Protein AF-A0A7V2QV01-F1 (afdb_monomer_lite)

Foldseek 3Di:
DDWDDDDPDIDDDFFDDDDPPDDPVVRVVVRVVVVVVVVVVVVVVVD

Structure (mmCIF, N/CA/C/O backbone):
data_AF-A0A7V2QV01-F1
#
_entry.id   AF-A0A7V2QV01-F1
#
loop_
_atom_site.group_PDB
_atom_site.id
_atom_site.type_symbol
_atom_site.label_atom_id
_atom_site.label_alt_id
_atom_site.label_comp_id
_atom_site.label_asym_id
_atom_site.label_entity_id
_atom_site.label_seq_id
_atom_site.pdbx_PDB_ins_code
_atom_site.Cartn_x
_atom_site.Cartn_y
_atom_site.Cartn_z
_atom_site.occupancy
_atom_site.B_iso_or_equiv
_atom_site.auth_seq_id
_atom_site.auth_comp_id
_atom_site.auth_asym_id
_atom_site.auth_atom_id
_atom_site.pdbx_PDB_model_num
ATOM 1 N N . ARG A 1 1 ? 1.518 -7.571 4.980 1.00 85.81 1 ARG A N 1
ATOM 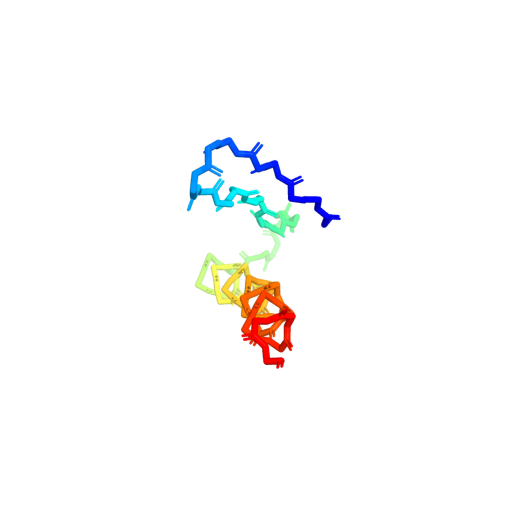2 C CA . ARG A 1 1 ? 0.134 -7.157 5.311 1.00 85.81 1 ARG A CA 1
ATOM 3 C C . ARG A 1 1 ? -0.068 -7.399 6.796 1.00 85.81 1 ARG A C 1
ATOM 5 O O . ARG A 1 1 ? -0.250 -8.541 7.185 1.00 85.81 1 ARG A O 1
ATOM 12 N N . THR A 1 2 ? 0.039 -6.349 7.600 1.00 91.81 2 THR A N 1
ATOM 13 C CA . THR A 1 2 ? -0.078 -6.413 9.062 1.00 91.81 2 THR A CA 1
ATOM 14 C C . THR A 1 2 ? -0.749 -5.127 9.514 1.00 91.81 2 THR A C 1
ATOM 16 O O . THR A 1 2 ? -0.401 -4.062 9.000 1.00 91.81 2 THR A O 1
ATOM 19 N N . PHE A 1 3 ? -1.692 -5.222 10.449 1.00 94.00 3 PHE A N 1
ATOM 20 C CA . PHE A 1 3 ? -2.302 -4.058 11.082 1.00 94.00 3 PHE A CA 1
ATOM 21 C C . PHE A 1 3 ? -1.690 -3.842 12.462 1.00 94.00 3 PHE A C 1
ATOM 23 O O . PHE A 1 3 ? -1.574 -4.779 13.250 1.00 94.00 3 PHE A O 1
ATOM 30 N N . LEU A 1 4 ? -1.327 -2.600 12.761 1.00 95.19 4 LEU A N 1
ATOM 31 C CA . LEU A 1 4 ? -1.018 -2.141 14.107 1.00 95.19 4 LEU A CA 1
ATOM 32 C C . LEU A 1 4 ? -2.213 -1.333 14.605 1.00 95.19 4 LEU A C 1
ATOM 34 O O . LEU A 1 4 ? -2.545 -0.300 14.030 1.00 95.19 4 LEU A O 1
ATOM 38 N N . VAL A 1 5 ? -2.864 -1.797 15.668 1.00 94.75 5 VAL A N 1
ATOM 39 C CA . VAL A 1 5 ? -4.022 -1.116 16.259 1.00 94.75 5 VAL A CA 1
ATOM 40 C C . VAL A 1 5 ? -3.576 -0.398 17.526 1.00 94.75 5 VAL A C 1
ATOM 42 O O . VAL A 1 5 ? -3.000 -1.009 18.426 1.00 94.75 5 VAL A O 1
ATOM 45 N N . LYS A 1 6 ? -3.820 0.912 17.598 1.00 96.44 6 LYS A N 1
ATOM 46 C CA . LYS A 1 6 ? -3.499 1.742 18.764 1.00 96.44 6 LYS A CA 1
ATOM 47 C C . LYS A 1 6 ? -4.691 2.630 19.102 1.00 96.44 6 LYS A C 1
ATOM 49 O O . LYS A 1 6 ? -4.990 3.587 18.388 1.00 96.44 6 LYS A O 1
ATOM 54 N N . GLY A 1 7 ? -5.356 2.321 20.214 1.00 94.38 7 GLY A N 1
ATOM 55 C CA . GLY A 1 7 ? -6.607 2.976 20.595 1.00 94.38 7 GLY A CA 1
ATOM 56 C C . GLY A 1 7 ? -7.698 2.700 19.559 1.00 94.38 7 GLY A C 1
ATOM 57 O O . GLY A 1 7 ? -7.932 1.550 19.208 1.00 94.38 7 GLY A O 1
ATOM 58 N N . SER A 1 8 ? -8.324 3.757 19.041 1.00 92.56 8 SER A N 1
ATOM 59 C CA . SER A 1 8 ? -9.361 3.688 18.001 1.00 92.56 8 SER A CA 1
ATOM 60 C C . SER A 1 8 ? -8.824 3.806 16.567 1.00 92.56 8 SER A C 1
ATOM 62 O O . SER A 1 8 ? -9.594 4.054 15.642 1.00 92.56 8 SER A O 1
ATOM 64 N N . LYS A 1 9 ? -7.505 3.680 16.364 1.00 93.06 9 LYS A N 1
ATOM 65 C CA . LYS A 1 9 ? -6.869 3.810 15.045 1.00 93.06 9 LYS A CA 1
ATOM 66 C C . LYS A 1 9 ? -6.152 2.528 14.640 1.00 93.06 9 LYS A C 1
ATOM 68 O O . LYS A 1 9 ? -5.375 1.974 15.419 1.00 93.06 9 LYS A O 1
ATOM 73 N N . SER A 1 10 ? -6.363 2.129 13.391 1.00 93.81 10 SER A N 1
ATOM 74 C CA . SER A 1 10 ? -5.642 1.043 12.727 1.00 93.81 10 SER A CA 1
ATOM 75 C C . SER A 1 10 ? -4.650 1.624 11.727 1.00 93.81 10 SER A C 1
ATOM 77 O O . SER A 1 10 ? -5.010 2.440 10.883 1.00 93.81 10 SER A O 1
ATOM 79 N N . TYR A 1 11 ? -3.401 1.189 11.822 1.00 94.88 11 TYR A N 1
ATOM 80 C CA . TYR A 1 11 ? -2.301 1.574 10.948 1.00 94.88 11 TYR A CA 1
ATOM 81 C C . TYR A 1 11 ? -1.853 0.356 10.151 1.00 94.88 11 TYR A C 1
ATOM 83 O O . TYR A 1 11 ? -1.806 -0.755 10.678 1.00 94.88 11 TYR A O 1
ATOM 91 N N . PHE A 1 12 ? -1.492 0.557 8.893 1.00 95.25 12 PHE A N 1
ATOM 92 C CA . PHE A 1 12 ? -0.931 -0.488 8.049 1.00 95.25 12 PHE A CA 1
ATOM 93 C C . PHE A 1 12 ? 0.027 0.132 7.037 1.00 95.25 12 PHE A C 1
ATOM 95 O O . PHE A 1 12 ? -0.057 1.319 6.727 1.0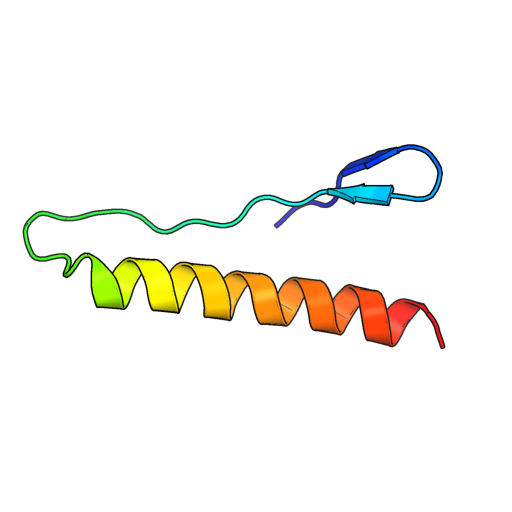0 95.25 12 PHE A O 1
ATOM 102 N N . GLN A 1 13 ? 0.946 -0.686 6.538 1.00 95.44 13 GLN A N 1
ATOM 103 C CA . GLN A 1 13 ? 1.910 -0.290 5.522 1.00 95.44 13 GLN A CA 1
ATOM 104 C C . GLN A 1 13 ? 1.607 -1.001 4.207 1.00 95.44 13 GLN A C 1
ATOM 106 O O . GLN A 1 13 ? 1.258 -2.187 4.190 1.00 95.44 13 GLN A O 1
ATOM 111 N N . VAL A 1 14 ? 1.805 -0.271 3.115 1.00 95.69 14 VAL A N 1
ATOM 112 C CA . VAL A 1 14 ? 1.790 -0.771 1.742 1.00 95.69 14 VAL A CA 1
ATOM 113 C C . VAL A 1 14 ? 3.013 -0.268 0.985 1.00 95.69 14 VAL A C 1
ATOM 115 O O . VAL A 1 14 ? 3.640 0.709 1.392 1.00 95.69 14 VAL A O 1
ATOM 118 N N . GLY A 1 15 ? 3.353 -0.965 -0.093 1.00 94.81 15 GLY A N 1
ATOM 119 C CA . GLY A 1 15 ? 4.438 -0.604 -0.993 1.00 94.81 15 GLY A CA 1
ATOM 120 C C . GLY A 1 15 ? 4.642 -1.649 -2.090 1.00 94.81 15 GLY A C 1
ATOM 121 O O . GLY A 1 15 ? 3.988 -2.705 -2.106 1.00 94.81 15 GLY A O 1
ATOM 122 N N . GLY A 1 16 ? 5.579 -1.343 -2.978 1.00 92.44 16 GLY A N 1
ATOM 123 C CA . GLY A 1 16 ? 6.043 -2.180 -4.082 1.00 92.44 16 GLY A CA 1
ATOM 124 C C . GLY A 1 16 ? 7.568 -2.254 -4.110 1.00 92.44 16 GLY A C 1
ATOM 125 O O . GLY A 1 16 ? 8.249 -1.536 -3.373 1.00 92.44 16 GLY A O 1
ATOM 126 N N . ALA A 1 17 ? 8.097 -3.173 -4.912 1.00 93.69 17 ALA A N 1
ATOM 127 C CA . ALA A 1 17 ? 9.529 -3.284 -5.144 1.00 93.69 17 ALA A CA 1
ATOM 128 C C . ALA A 1 17 ? 9.856 -2.558 -6.447 1.00 93.69 17 ALA A C 1
ATOM 130 O O . ALA A 1 17 ? 9.321 -2.915 -7.486 1.00 93.69 17 ALA A O 1
ATOM 131 N N . ILE A 1 18 ? 10.752 -1.578 -6.383 1.00 96.62 18 ILE A N 1
ATOM 132 C CA . ILE A 1 18 ? 11.178 -0.824 -7.562 1.00 96.62 18 ILE A CA 1
ATOM 133 C C . ILE A 1 18 ? 12.303 -1.584 -8.261 1.00 96.62 18 ILE A C 1
ATOM 135 O O . ILE A 1 18 ? 13.309 -1.930 -7.633 1.00 96.62 18 ILE A O 1
ATOM 139 N N . VAL A 1 19 ? 12.140 -1.815 -9.560 1.00 96.38 19 VAL A N 1
ATOM 140 C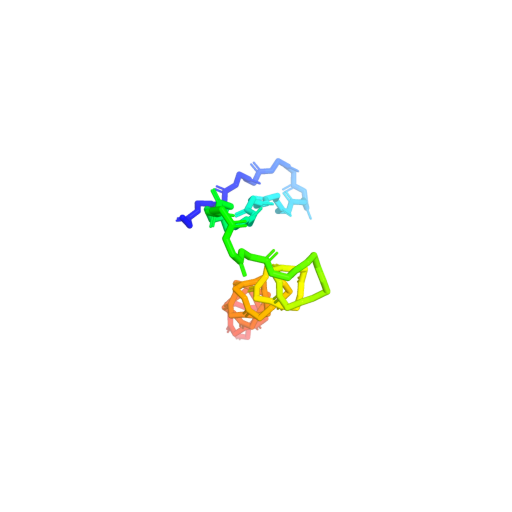 CA . VAL A 1 19 ? 13.159 -2.384 -10.447 1.00 96.38 19 VAL A CA 1
ATOM 141 C C . VAL A 1 19 ? 13.605 -1.351 -11.482 1.00 96.38 19 VAL A C 1
ATOM 143 O O . VAL A 1 19 ? 13.118 -0.224 -11.508 1.00 96.38 19 VAL A O 1
ATOM 146 N N . TYR A 1 20 ? 14.599 -1.703 -12.300 1.00 97.00 20 TYR A N 1
ATOM 147 C CA . TYR A 1 20 ? 15.237 -0.768 -13.234 1.00 97.00 20 TYR A CA 1
ATOM 148 C C . TYR A 1 20 ? 14.253 -0.127 -14.229 1.00 97.00 20 TYR A C 1
ATOM 150 O O . TYR A 1 20 ? 14.412 1.035 -14.592 1.00 97.00 20 TYR A O 1
ATOM 158 N N . ASP A 1 21 ? 13.251 -0.886 -14.653 1.00 96.81 21 ASP A N 1
ATOM 159 C CA . ASP A 1 21 ? 12.233 -0.529 -15.638 1.00 96.81 21 ASP A CA 1
ATOM 160 C C . ASP A 1 21 ? 10.877 -0.160 -15.012 1.00 96.81 21 ASP A C 1
ATOM 162 O O . ASP A 1 21 ? 9.900 0.017 -15.739 1.00 96.81 21 ASP A O 1
ATOM 166 N N . SER A 1 22 ? 10.808 -0.021 -13.683 1.00 96.62 22 SER A N 1
ATOM 167 C CA . SER A 1 22 ? 9.585 0.409 -13.001 1.00 96.62 22 SER A CA 1
ATOM 168 C C . SER A 1 22 ? 9.178 1.822 -13.423 1.00 96.62 22 SER A C 1
ATOM 170 O O . SER A 1 22 ? 9.995 2.746 -13.461 1.00 96.62 22 SER A O 1
ATOM 172 N N . ASP A 1 23 ? 7.880 2.003 -13.653 1.00 97.88 23 ASP A N 1
ATOM 173 C CA . ASP A 1 23 ? 7.267 3.310 -13.868 1.00 97.88 23 ASP A CA 1
ATOM 174 C C . ASP A 1 23 ? 6.751 3.884 -12.532 1.00 97.88 23 ASP A C 1
ATOM 176 O O . ASP A 1 23 ? 5.972 3.215 -11.847 1.00 97.88 23 ASP A O 1
ATOM 180 N N . PRO A 1 24 ? 7.149 5.109 -12.133 1.00 96.44 24 PRO A N 1
ATOM 181 C CA . PRO A 1 24 ? 6.749 5.680 -10.847 1.00 96.44 24 PRO A CA 1
ATOM 182 C C . PRO A 1 24 ? 5.234 5.760 -10.623 1.00 96.44 24 PRO A C 1
ATOM 184 O O . PRO A 1 24 ? 4.781 5.563 -9.494 1.00 96.44 24 PRO A O 1
ATOM 187 N N . GLU A 1 25 ? 4.455 6.045 -11.669 1.00 97.69 25 GLU A N 1
ATOM 188 C CA . GLU A 1 25 ? 2.999 6.173 -11.562 1.00 97.69 25 GLU A CA 1
ATOM 189 C C . GLU A 1 25 ? 2.346 4.795 -11.408 1.00 97.69 25 GLU A C 1
ATOM 191 O O . GLU A 1 25 ? 1.491 4.599 -10.542 1.00 97.69 25 GLU A O 1
ATOM 196 N N . ALA A 1 26 ? 2.801 3.806 -12.182 1.00 97.12 26 ALA A N 1
ATOM 197 C CA . ALA A 1 26 ? 2.328 2.430 -12.075 1.00 97.12 26 ALA A CA 1
ATOM 198 C C . ALA A 1 26 ? 2.596 1.828 -10.682 1.00 97.12 26 ALA A C 1
ATOM 200 O O . ALA A 1 26 ? 1.707 1.212 -10.093 1.00 97.12 26 ALA A O 1
ATOM 201 N N . GLU A 1 27 ? 3.784 2.046 -10.114 1.00 97.38 27 GLU A N 1
ATOM 202 C CA . GLU A 1 27 ? 4.155 1.552 -8.776 1.00 97.38 27 GLU A CA 1
ATOM 203 C C . GLU A 1 27 ? 3.357 2.242 -7.657 1.00 97.38 27 GLU A C 1
ATOM 205 O O . GLU A 1 27 ? 2.988 1.628 -6.643 1.00 97.38 27 GLU A O 1
ATOM 210 N N . TYR A 1 28 ? 3.051 3.530 -7.843 1.00 96.38 28 T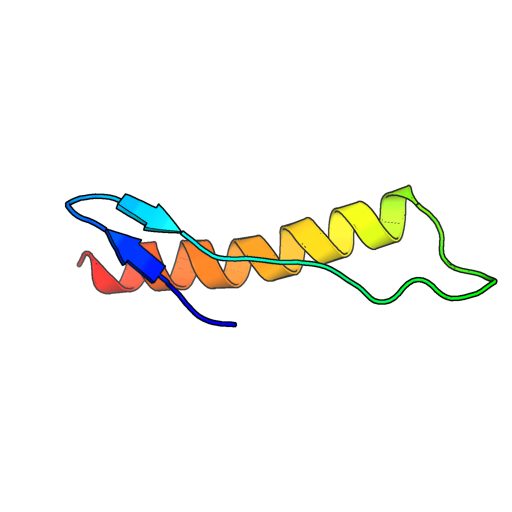YR A N 1
ATOM 211 C CA . TYR A 1 28 ? 2.161 4.262 -6.950 1.00 96.38 28 TYR A CA 1
ATOM 212 C C . TYR A 1 28 ? 0.746 3.676 -6.987 1.00 96.38 28 TYR A C 1
ATOM 214 O O . TYR A 1 28 ? 0.179 3.367 -5.932 1.00 96.38 28 TYR A O 1
ATOM 222 N N . GLN A 1 29 ? 0.209 3.435 -8.184 1.00 97.44 29 GLN A N 1
ATOM 223 C CA . GLN A 1 29 ? -1.106 2.824 -8.352 1.00 97.44 29 GLN A CA 1
ATOM 224 C C . GLN A 1 29 ? -1.156 1.412 -7.748 1.00 97.44 29 GLN A C 1
ATOM 226 O O . GLN A 1 29 ? -2.086 1.100 -7.002 1.00 97.44 29 GLN A O 1
ATOM 231 N N . GLU A 1 30 ? -0.120 0.591 -7.945 1.00 96.25 30 GLU A N 1
ATOM 232 C CA . GLU A 1 30 ? -0.029 -0.742 -7.333 1.00 96.25 30 GLU A CA 1
ATOM 233 C C . GLU A 1 30 ? -0.055 -0.668 -5.794 1.00 96.25 30 GLU A C 1
ATOM 235 O O . GLU A 1 30 ? -0.700 -1.476 -5.110 1.00 96.25 30 GLU A O 1
ATOM 240 N N . THR A 1 31 ? 0.622 0.331 -5.224 1.00 96.44 31 THR A N 1
ATOM 241 C CA . THR A 1 31 ? 0.618 0.578 -3.779 1.00 96.44 31 THR A CA 1
ATOM 242 C C . THR A 1 31 ? -0.791 0.911 -3.271 1.00 96.44 31 THR A C 1
ATOM 244 O O . THR A 1 31 ? -1.200 0.389 -2.224 1.00 96.44 31 THR A O 1
ATOM 247 N N . LEU A 1 32 ? -1.559 1.716 -4.014 1.00 96.25 32 LEU A N 1
ATOM 248 C CA . LEU A 1 32 ? -2.958 2.031 -3.699 1.00 96.25 32 LEU A CA 1
ATOM 249 C C . LEU A 1 32 ? -3.875 0.807 -3.828 1.00 96.25 32 LEU A C 1
ATOM 251 O O . LEU A 1 32 ? -4.711 0.579 -2.950 1.00 96.25 32 LEU A O 1
ATOM 255 N N . ASP A 1 33 ? -3.690 -0.022 -4.854 1.00 95.44 33 ASP A N 1
ATOM 256 C CA . ASP A 1 33 ? -4.492 -1.234 -5.055 1.00 95.44 33 ASP A CA 1
ATOM 257 C C . ASP A 1 33 ? -4.280 -2.242 -3.917 1.00 95.44 33 ASP A C 1
ATOM 259 O O . ASP A 1 33 ? -5.232 -2.812 -3.369 1.00 95.44 33 ASP A O 1
ATOM 263 N N . LYS A 1 34 ? -3.031 -2.399 -3.460 1.00 94.25 34 LYS A N 1
ATOM 264 C CA . LYS A 1 34 ? -2.708 -3.198 -2.268 1.00 94.25 34 LYS A CA 1
ATOM 265 C C . LYS A 1 34 ? -3.338 -2.620 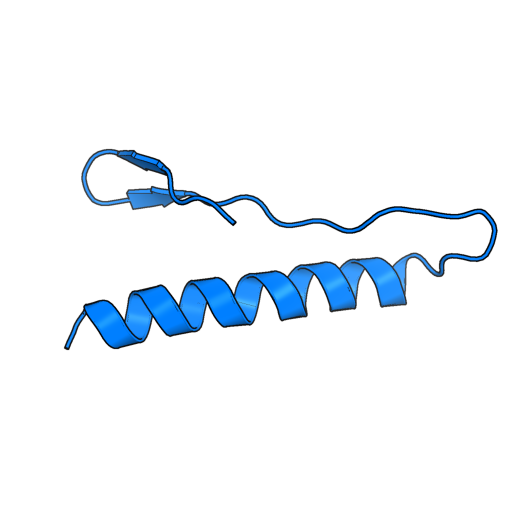-0.999 1.00 94.25 34 LYS A C 1
ATOM 267 O O . LYS A 1 34 ? -3.764 -3.396 -0.138 1.00 94.25 34 LYS A O 1
ATOM 272 N N . ALA A 1 35 ? -3.398 -1.292 -0.867 1.00 95.38 35 ALA A N 1
ATOM 273 C CA . ALA A 1 35 ? -4.034 -0.626 0.272 1.00 95.38 35 ALA A CA 1
ATOM 274 C C . ALA A 1 35 ? -5.543 -0.839 0.282 1.00 95.38 35 ALA A C 1
ATOM 276 O O . ALA A 1 35 ? -6.108 -1.129 1.336 1.00 95.38 35 ALA A O 1
ATOM 277 N N . ARG A 1 36 ? -6.185 -0.762 -0.884 1.00 94.81 36 ARG A N 1
ATOM 278 C CA . ARG A 1 36 ? -7.632 -0.924 -1.031 1.00 94.81 36 ARG A CA 1
ATOM 279 C C . ARG A 1 36 ? -8.121 -2.247 -0.451 1.00 94.81 36 ARG A C 1
ATOM 281 O O . ARG A 1 36 ? -9.019 -2.246 0.381 1.00 94.81 36 ARG A O 1
ATOM 288 N N . ALA A 1 37 ? -7.438 -3.347 -0.767 1.00 92.12 37 ALA A N 1
ATOM 289 C CA . ALA A 1 37 ? -7.772 -4.661 -0.215 1.00 92.12 37 ALA A CA 1
ATOM 290 C C . ALA A 1 37 ? -7.699 -4.718 1.327 1.00 92.12 37 ALA A C 1
ATOM 292 O O . ALA A 1 37 ? -8.443 -5.464 1.960 1.00 92.12 37 ALA A O 1
ATOM 293 N N . LEU A 1 38 ? -6.795 -3.950 1.946 1.00 93.06 38 LEU A N 1
ATOM 294 C CA . LEU A 1 38 ? -6.680 -3.861 3.405 1.00 93.06 38 LEU A CA 1
ATOM 295 C C . LEU A 1 38 ? -7.794 -3.002 4.013 1.00 93.06 38 LEU A C 1
ATOM 297 O O . LEU A 1 38 ? -8.326 -3.351 5.065 1.00 93.06 38 LEU A O 1
ATOM 301 N N . ILE A 1 39 ? -8.165 -1.909 3.349 1.00 92.88 39 ILE A N 1
ATOM 302 C CA . ILE A 1 39 ? -9.274 -1.045 3.767 1.00 92.88 39 ILE A CA 1
ATOM 303 C C . ILE A 1 39 ? -10.601 -1.810 3.693 1.00 92.88 39 ILE A C 1
ATOM 305 O O . ILE A 1 39 ? -11.372 -1.793 4.650 1.00 92.88 39 ILE A O 1
ATOM 309 N N . ASP A 1 40 ? -10.837 -2.546 2.607 1.00 92.69 40 ASP A N 1
ATOM 310 C CA . ASP A 1 40 ? -12.055 -3.342 2.426 1.00 92.69 40 ASP A CA 1
ATOM 311 C C . ASP A 1 40 ? -12.195 -4.428 3.508 1.00 92.69 40 ASP A C 1
ATOM 313 O O . ASP A 1 40 ? -13.288 -4.657 4.035 1.00 92.69 40 ASP A O 1
ATOM 317 N N . ALA A 1 41 ? -11.080 -5.046 3.914 1.00 90.19 41 ALA A N 1
ATOM 318 C CA . ALA A 1 41 ? -11.058 -6.000 5.020 1.00 90.19 41 ALA A CA 1
ATOM 319 C C . ALA A 1 41 ? -11.446 -5.355 6.366 1.00 90.19 41 ALA A C 1
ATOM 321 O O . ALA A 1 41 ? -12.188 -5.961 7.139 1.00 90.19 41 ALA A O 1
ATOM 322 N N . LEU A 1 42 ? -10.993 -4.124 6.637 1.00 88.88 42 LEU A N 1
ATOM 323 C CA . LEU A 1 42 ? -11.390 -3.377 7.838 1.00 88.88 42 LEU A CA 1
ATOM 324 C C . LEU A 1 42 ? -12.880 -3.008 7.821 1.00 88.88 42 LEU A C 1
ATOM 326 O O . LEU A 1 42 ? -13.534 -3.093 8.856 1.00 88.88 42 LEU A O 1
ATOM 330 N N . ASN A 1 43 ? -13.419 -2.635 6.658 1.00 88.31 43 ASN A N 1
ATOM 331 C CA . ASN A 1 43 ? -14.835 -2.287 6.510 1.00 88.31 43 ASN A CA 1
ATOM 332 C C . ASN A 1 43 ? -15.751 -3.505 6.687 1.00 88.31 43 ASN A C 1
ATOM 334 O O . ASN A 1 43 ? -16.804 -3.400 7.309 1.00 88.31 43 ASN A O 1
ATOM 338 N N . THR A 1 44 ? -15.335 -4.670 6.186 1.00 81.06 44 THR A N 1
ATOM 339 C CA . THR A 1 44 ? -16.105 -5.917 6.328 1.00 81.06 44 THR A CA 1
ATOM 340 C C . THR A 1 44 ? -16.128 -6.407 7.779 1.00 81.06 44 THR A C 1
ATOM 342 O O . THR A 1 44 ? -17.133 -6.943 8.227 1.00 81.06 44 THR A O 1
ATOM 345 N N . ALA A 1 45 ? -15.052 -6.187 8.543 1.00 66.69 45 ALA A N 1
ATOM 346 C CA . ALA A 1 45 ? -14.973 -6.564 9.957 1.00 66.69 45 ALA A CA 1
ATOM 347 C C . ALA A 1 45 ? -15.819 -5.682 10.900 1.00 66.69 45 ALA A C 1
ATOM 349 O O . ALA A 1 45 ? -15.978 -6.028 12.068 1.00 66.69 45 ALA A O 1
ATOM 350 N N . ALA A 1 46 ? -16.324 -4.539 10.425 1.00 60.50 46 ALA A N 1
ATOM 351 C CA . ALA A 1 46 ? -17.122 -3.599 11.214 1.00 60.50 46 ALA A CA 1
ATOM 352 C C . ALA A 1 46 ? -18.646 -3.845 11.133 1.00 60.50 46 ALA A C 1
ATOM 354 O O . ALA A 1 46 ? -19.407 -3.039 11.671 1.00 60.50 46 ALA A O 1
ATOM 355 N N . THR A 1 47 ? -19.083 -4.919 10.463 1.00 46.56 47 THR A N 1
ATOM 356 C CA . THR A 1 47 ? -20.495 -5.336 10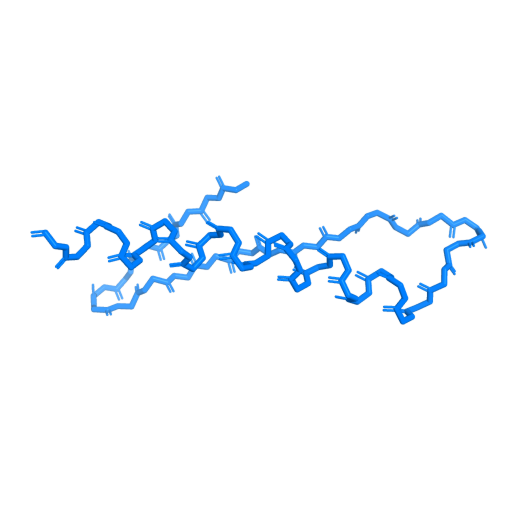.336 1.00 46.56 47 THR A CA 1
ATOM 357 C C . THR A 1 47 ? -20.750 -6.589 11.164 1.00 46.56 47 THR A C 1
ATOM 359 O O . THR A 1 47 ? -21.818 -6.652 11.810 1.00 46.56 47 THR A O 1
#

Radius of gyration: 13.26 Å; chains: 1; bounding box: 36×13×36 Å

Sequence (47 aa):
RTFLVKGSKSYFQVGGAIVYDSDPEAEYQETLDKARALIDALNTAAT

pLDDT: mean 91.9, std 9.66, range [46.56, 97.88]

Secondary structure (DSSP, 8-state):
--EEEETTEEEE-------TT--HHHHHHHHHHHHHHHHHHHHHTT-